Protein AF-A0A952ZV01-F1 (afdb_monomer_lite)

Structure (mmCIF, N/CA/C/O backbone):
data_AF-A0A952ZV01-F1
#
_entry.id   AF-A0A952ZV01-F1
#
loop_
_atom_site.group_PDB
_atom_site.id
_atom_site.type_symbol
_atom_site.label_atom_id
_atom_site.label_alt_id
_atom_site.label_comp_id
_atom_site.label_asym_id
_atom_site.label_entity_id
_atom_site.label_seq_id
_atom_site.pdbx_PDB_ins_code
_atom_site.Cartn_x
_atom_site.Cartn_y
_atom_site.Cartn_z
_atom_site.occupancy
_atom_site.B_iso_or_equiv
_atom_site.auth_seq_id
_atom_site.auth_comp_id
_atom_site.auth_asym_id
_atom_site.auth_atom_id
_atom_site.pdbx_PDB_model_num
ATOM 1 N N . MET A 1 1 ? 19.360 -26.544 -4.570 1.00 51.88 1 MET A N 1
ATOM 2 C CA . MET A 1 1 ? 18.971 -25.444 -5.480 1.00 51.88 1 MET A CA 1
ATOM 3 C C . MET A 1 1 ? 18.364 -26.076 -6.725 1.00 51.88 1 MET A C 1
ATOM 5 O O . MET A 1 1 ? 19.041 -26.922 -7.297 1.00 51.88 1 MET A O 1
ATOM 9 N N . PRO A 1 2 ? 17.114 -25.775 -7.114 1.00 65.88 2 PRO A N 1
ATOM 10 C CA . PRO A 1 2 ? 16.567 -26.300 -8.361 1.00 65.88 2 PRO A CA 1
ATOM 11 C C . PRO A 1 2 ? 17.306 -25.681 -9.555 1.00 65.88 2 PRO A C 1
ATOM 13 O O . PRO A 1 2 ? 17.645 -24.497 -9.529 1.00 65.88 2 PRO A O 1
ATOM 16 N N . HIS A 1 3 ? 17.563 -26.483 -10.588 1.00 71.62 3 HIS A N 1
ATOM 17 C CA . HIS A 1 3 ? 18.124 -26.026 -11.856 1.00 71.62 3 HIS A CA 1
ATOM 18 C C . HIS A 1 3 ? 17.009 -25.339 -12.655 1.00 71.62 3 HIS A C 1
ATOM 20 O O . HIS A 1 3 ? 16.027 -25.970 -13.037 1.00 71.62 3 HIS A O 1
ATOM 26 N N . LEU A 1 4 ? 17.120 -24.027 -12.863 1.00 74.88 4 LEU A N 1
ATOM 27 C CA . LEU A 1 4 ? 16.200 -23.315 -13.750 1.00 74.88 4 LEU A CA 1
ATOM 28 C C . LEU A 1 4 ? 16.534 -23.654 -15.213 1.00 74.88 4 LEU A C 1
ATOM 30 O O . LEU A 1 4 ? 17.712 -23.838 -15.534 1.00 74.88 4 LEU A O 1
ATOM 34 N N . PRO A 1 5 ? 15.528 -23.737 -16.102 1.00 79.06 5 PRO A N 1
ATOM 35 C CA . PRO A 1 5 ? 15.769 -23.966 -17.520 1.00 79.06 5 PRO A CA 1
ATOM 36 C C . PRO A 1 5 ? 16.596 -22.824 -18.120 1.00 79.06 5 PRO A C 1
ATOM 38 O O . PRO A 1 5 ? 16.514 -21.672 -17.682 1.00 79.06 5 PRO A O 1
ATOM 41 N N . ALA A 1 6 ? 17.389 -23.145 -19.144 1.00 81.50 6 ALA A N 1
ATOM 42 C CA . ALA A 1 6 ? 18.132 -22.144 -19.896 1.00 81.50 6 ALA A CA 1
ATOM 43 C C . ALA A 1 6 ? 17.179 -21.094 -20.491 1.00 81.50 6 ALA A C 1
ATOM 45 O O . ALA A 1 6 ? 16.055 -21.403 -20.895 1.00 81.50 6 ALA A O 1
ATOM 46 N N . ARG A 1 7 ? 17.639 -19.840 -20.556 1.00 80.12 7 ARG A N 1
ATOM 47 C CA . ARG A 1 7 ? 16.873 -18.740 -21.152 1.00 80.12 7 ARG A CA 1
ATOM 48 C C . ARG A 1 7 ? 16.540 -19.075 -22.618 1.00 80.12 7 ARG A C 1
ATOM 50 O O . ARG A 1 7 ? 17.470 -19.365 -23.373 1.00 80.12 7 ARG A O 1
ATOM 57 N N . PRO A 1 8 ? 15.267 -18.991 -23.046 1.00 84.50 8 PRO A N 1
ATOM 58 C CA . PRO A 1 8 ? 14.894 -19.178 -24.446 1.00 84.50 8 PRO A CA 1
ATOM 59 C C . PRO A 1 8 ? 15.631 -18.196 -25.367 1.00 84.50 8 PRO A C 1
ATOM 61 O O . PRO A 1 8 ? 15.831 -17.036 -25.007 1.00 84.50 8 PRO A O 1
ATOM 64 N N . ALA A 1 9 ? 16.010 -18.634 -26.571 1.00 83.88 9 ALA A N 1
ATOM 65 C CA . ALA A 1 9 ? 16.800 -17.825 -27.509 1.00 83.88 9 ALA A CA 1
ATOM 66 C C . ALA A 1 9 ? 16.105 -16.519 -27.949 1.00 83.88 9 ALA A C 1
ATOM 68 O O . ALA A 1 9 ? 16.771 -15.548 -28.297 1.00 83.88 9 ALA A O 1
ATOM 69 N N . ASN A 1 10 ? 14.771 -16.479 -27.905 1.00 84.06 10 ASN A N 1
ATOM 70 C CA . ASN A 1 10 ? 13.953 -15.313 -28.246 1.00 84.06 10 ASN A CA 1
ATOM 71 C C . ASN A 1 10 ? 13.764 -14.322 -27.083 1.00 84.06 10 ASN A C 1
ATOM 73 O O . ASN A 1 10 ? 13.154 -13.272 -27.279 1.00 84.06 10 ASN A O 1
ATOM 77 N N . VAL A 1 11 ? 14.272 -14.636 -25.888 1.00 82.75 11 VAL A N 1
ATOM 78 C CA . VAL A 1 11 ? 14.221 -13.756 -24.718 1.00 82.75 11 VAL A CA 1
ATOM 79 C C . VAL A 1 11 ? 15.606 -13.125 -24.531 1.00 82.75 11 VAL A C 1
ATOM 81 O O . VAL A 1 11 ? 16.565 -13.833 -24.201 1.00 82.75 11 VAL A O 1
ATOM 84 N N . PRO A 1 12 ? 15.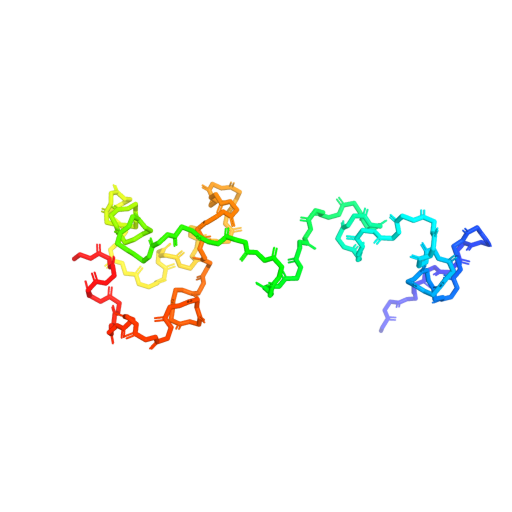759 -11.805 -24.745 1.00 85.50 12 PRO A N 1
ATOM 85 C CA . PRO A 1 12 ? 17.040 -11.135 -24.552 1.00 85.50 12 PRO A CA 1
ATOM 86 C C . PRO A 1 12 ? 17.474 -11.168 -23.081 1.00 85.50 12 PRO A C 1
ATOM 88 O O . PRO A 1 12 ? 16.657 -11.297 -22.173 1.00 85.50 12 PRO A O 1
ATOM 91 N N . ALA A 1 13 ? 18.780 -11.023 -22.838 1.00 85.44 13 ALA A N 1
ATOM 92 C CA . ALA A 1 13 ? 19.334 -10.976 -21.481 1.00 85.44 13 ALA A CA 1
ATOM 93 C C . ALA A 1 13 ? 18.838 -9.775 -20.665 1.00 85.44 13 ALA A C 1
ATOM 95 O O . ALA A 1 13 ? 18.630 -9.906 -19.463 1.00 85.44 13 ALA A O 1
ATOM 96 N N . CYS A 1 14 ? 18.627 -8.645 -21.344 1.00 86.44 14 CYS A N 1
ATOM 97 C CA . CYS A 1 14 ? 18.160 -7.382 -20.777 1.00 86.44 14 CYS A CA 1
ATOM 98 C C . CYS A 1 14 ? 16.968 -6.860 -21.604 1.00 86.44 14 CYS A C 1
ATOM 100 O O . CYS A 1 14 ? 17.143 -5.958 -22.436 1.00 86.44 14 CYS A O 1
ATOM 102 N N . PRO A 1 15 ? 15.764 -7.450 -21.458 1.00 87.38 15 PRO A N 1
ATOM 103 C CA . PRO A 1 15 ? 14.564 -7.031 -22.185 1.00 87.38 15 PRO A CA 1
ATOM 104 C C . PRO A 1 15 ? 14.248 -5.542 -22.030 1.00 87.38 15 PRO A C 1
ATOM 106 O O . PRO A 1 15 ? 13.862 -4.888 -22.998 1.00 87.38 15 PRO A O 1
ATOM 109 N N . GLU A 1 16 ? 14.489 -4.982 -20.847 1.00 86.56 16 GLU A N 1
ATOM 110 C CA . GLU A 1 16 ? 14.277 -3.572 -20.532 1.00 86.56 16 GLU A CA 1
ATOM 111 C C . GLU A 1 16 ? 15.134 -2.632 -21.384 1.00 86.56 16 GLU A C 1
ATOM 113 O O . GLU A 1 16 ? 14.699 -1.531 -21.720 1.00 86.56 1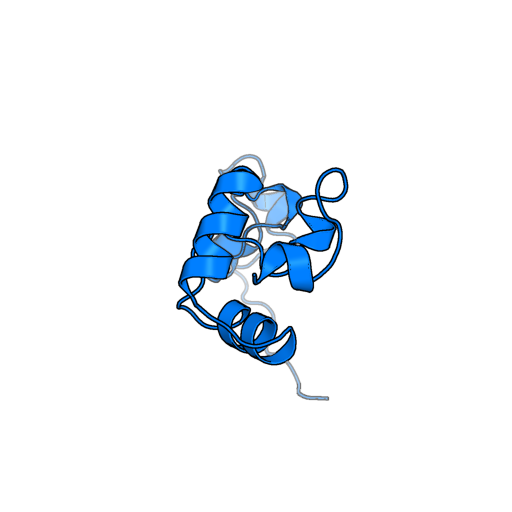6 GLU A O 1
ATOM 118 N N . VAL A 1 17 ? 16.329 -3.074 -21.783 1.00 89.62 17 VAL A N 1
ATOM 119 C CA . VAL A 1 17 ? 17.211 -2.328 -22.686 1.00 89.62 17 VAL A CA 1
ATOM 120 C C . VAL A 1 17 ? 16.787 -2.548 -24.136 1.00 89.62 17 VAL A C 1
ATOM 122 O O . VAL A 1 17 ? 16.601 -1.580 -24.877 1.00 89.62 17 VAL A O 1
ATOM 125 N N . CYS A 1 18 ? 16.586 -3.805 -24.539 1.00 89.94 18 CYS A N 1
ATOM 126 C CA . CYS A 1 18 ? 16.250 -4.173 -25.917 1.00 89.94 18 CYS A CA 1
ATOM 127 C C . CYS A 1 18 ? 14.919 -3.570 -26.390 1.00 89.94 18 CYS A C 1
ATOM 129 O O . CYS A 1 18 ? 14.809 -3.118 -27.533 1.00 89.94 18 CYS A O 1
ATOM 131 N N . TYR A 1 19 ? 13.915 -3.529 -25.515 1.00 89.62 19 TYR A N 1
ATOM 132 C CA . TYR A 1 19 ? 12.574 -3.051 -25.845 1.00 89.62 19 TYR A CA 1
ATOM 133 C C . TYR A 1 19 ? 12.316 -1.608 -25.405 1.00 89.62 19 TYR A C 1
ATOM 135 O O . TYR A 1 19 ? 11.227 -1.089 -25.649 1.00 89.62 19 TYR A O 1
ATOM 143 N N . ARG A 1 20 ? 13.311 -0.909 -24.836 1.00 87.50 20 ARG A N 1
ATOM 144 C CA . ARG A 1 20 ? 13.149 0.451 -24.285 1.00 87.50 20 ARG A CA 1
ATOM 145 C C . ARG A 1 20 ? 12.472 1.432 -25.245 1.00 87.50 20 ARG A C 1
ATOM 147 O O . ARG A 1 20 ? 11.622 2.209 -24.837 1.00 87.50 20 ARG A O 1
ATOM 154 N N . LYS A 1 21 ? 12.853 1.401 -26.529 1.00 90.25 21 LYS A N 1
ATOM 155 C CA . LYS A 1 21 ? 12.292 2.260 -27.595 1.00 90.25 21 LYS A CA 1
ATOM 156 C C . LYS A 1 21 ? 11.166 1.592 -28.397 1.00 90.25 21 LYS A C 1
ATOM 158 O O . LYS A 1 21 ? 10.675 2.172 -29.356 1.00 90.25 21 LYS A O 1
ATOM 163 N N . ARG A 1 22 ? 10.788 0.366 -28.035 1.00 89.25 22 ARG A N 1
ATOM 164 C CA . ARG A 1 22 ? 9.780 -0.468 -28.709 1.00 89.25 22 ARG A CA 1
ATOM 165 C C . ARG A 1 22 ? 8.561 -0.717 -27.811 1.00 89.25 22 ARG A C 1
ATOM 167 O O . ARG A 1 22 ? 7.924 -1.754 -27.929 1.00 89.25 22 ARG A O 1
ATOM 174 N N . GLY A 1 23 ? 8.266 0.214 -26.902 1.00 84.50 23 GLY A N 1
ATOM 175 C CA . GLY A 1 23 ? 7.090 0.138 -26.032 1.00 84.50 23 GLY A CA 1
ATOM 176 C C . GLY A 1 23 ? 7.276 -0.684 -24.755 1.00 84.50 23 GLY A C 1
ATOM 177 O O . GLY A 1 23 ? 6.312 -1.272 -24.283 1.00 84.50 23 GLY A O 1
ATOM 178 N N . TRP A 1 24 ? 8.484 -0.738 -24.180 1.00 87.69 24 TRP A N 1
ATOM 179 C CA . TRP A 1 24 ? 8.701 -1.382 -22.878 1.00 87.69 24 TRP A CA 1
ATOM 180 C C . TRP A 1 24 ? 7.786 -0.794 -21.792 1.00 87.69 24 TRP A C 1
ATOM 182 O O . TRP A 1 24 ? 8.000 0.325 -21.329 1.00 87.69 24 TRP A O 1
ATOM 192 N N . ALA A 1 25 ? 6.801 -1.579 -21.354 1.00 81.50 25 ALA A N 1
ATOM 193 C CA . ALA A 1 25 ? 5.837 -1.205 -20.319 1.00 81.50 25 ALA A CA 1
ATOM 194 C C . ALA A 1 25 ? 6.240 -1.682 -18.906 1.00 81.50 25 ALA A C 1
ATOM 196 O O . ALA A 1 25 ? 5.459 -1.591 -17.956 1.00 81.50 25 ALA A O 1
ATOM 197 N N . GLY A 1 26 ? 7.475 -2.172 -18.749 1.00 84.00 26 GLY A N 1
ATOM 198 C CA . GLY A 1 26 ? 8.012 -2.666 -17.484 1.00 84.00 26 GLY A CA 1
ATOM 199 C C . GLY A 1 26 ? 7.922 -4.183 -17.321 1.00 84.00 26 GLY A C 1
ATOM 200 O O . GLY A 1 26 ? 7.256 -4.894 -18.070 1.00 84.00 26 GLY A O 1
ATOM 201 N N . TRP A 1 27 ? 8.581 -4.685 -16.277 1.00 85.31 27 TRP A N 1
ATOM 202 C CA . TRP A 1 27 ? 8.640 -6.119 -15.975 1.00 85.31 27 TRP A CA 1
ATOM 203 C C . TRP A 1 27 ? 7.269 -6.750 -15.705 1.00 85.31 27 TRP A C 1
ATOM 205 O O . TRP A 1 27 ? 7.078 -7.934 -15.964 1.00 85.31 27 TRP A O 1
ATOM 215 N N . GLY A 1 28 ? 6.307 -5.977 -15.197 1.00 82.69 28 GLY A N 1
ATOM 216 C CA . GLY A 1 28 ? 4.955 -6.466 -14.937 1.00 82.69 28 GLY A CA 1
ATOM 217 C C . GLY A 1 28 ? 4.211 -6.887 -16.200 1.00 82.69 28 GLY A C 1
ATOM 218 O O . GLY A 1 28 ? 3.565 -7.933 -16.199 1.00 82.69 28 GLY A O 1
ATOM 219 N N . ASP A 1 29 ? 4.325 -6.076 -17.251 1.00 84.75 29 ASP A N 1
ATOM 220 C CA . ASP A 1 29 ? 3.758 -6.338 -18.573 1.00 84.75 29 ASP A CA 1
ATOM 221 C C . ASP A 1 29 ? 4.515 -7.476 -19.270 1.00 84.75 29 ASP A C 1
ATOM 223 O O . ASP A 1 29 ? 3.918 -8.478 -19.652 1.00 84.75 29 ASP A O 1
ATOM 227 N N . PHE A 1 30 ? 5.849 -7.399 -19.281 1.00 86.44 30 PHE A N 1
ATOM 228 C CA . PHE A 1 30 ? 6.709 -8.401 -19.914 1.00 86.44 30 PHE A CA 1
ATOM 229 C C . PHE A 1 30 ? 6.556 -9.816 -19.331 1.00 86.44 30 PHE A C 1
ATOM 231 O O . PHE A 1 30 ? 6.553 -10.797 -20.068 1.00 86.44 30 PHE A O 1
ATOM 238 N N . LEU A 1 31 ? 6.417 -9.939 -18.007 1.00 85.88 31 LEU A N 1
ATOM 239 C CA . LEU A 1 31 ? 6.216 -11.228 -17.335 1.00 85.88 31 LEU A CA 1
ATOM 240 C C . LEU A 1 31 ? 4.737 -11.648 -17.277 1.00 85.88 31 LEU A C 1
ATOM 242 O O . LEU A 1 31 ? 4.424 -12.659 -16.653 1.00 85.88 31 LEU A O 1
ATOM 246 N N . GLY A 1 32 ? 3.815 -10.855 -17.838 1.00 80.81 32 GLY A N 1
ATOM 247 C CA . GLY A 1 32 ? 2.374 -11.123 -17.785 1.00 80.81 32 GLY A CA 1
ATOM 248 C C . GLY A 1 32 ? 1.775 -11.079 -16.373 1.00 80.81 32 GLY A C 1
ATOM 249 O O . GLY A 1 32 ? 0.674 -11.569 -16.144 1.00 80.81 32 GLY A O 1
ATOM 250 N N . THR A 1 33 ? 2.484 -10.499 -15.400 1.00 77.94 33 THR A N 1
ATOM 251 C CA . THR A 1 33 ? 2.027 -10.437 -13.999 1.00 77.94 33 THR A CA 1
ATOM 252 C C . THR A 1 33 ? 1.109 -9.245 -13.733 1.00 77.94 33 THR A C 1
ATOM 254 O O . THR A 1 33 ? 0.433 -9.199 -12.707 1.00 77.94 33 THR A O 1
ATOM 257 N N . GLY A 1 34 ? 1.122 -8.233 -14.610 1.00 70.38 34 GLY A N 1
ATOM 258 C CA . GLY A 1 34 ? 0.396 -6.975 -14.417 1.00 70.38 34 GLY A CA 1
ATOM 259 C C . GLY A 1 34 ? 0.882 -6.151 -13.215 1.00 70.38 34 GLY A C 1
ATOM 260 O O . GLY A 1 34 ? 0.238 -5.168 -12.837 1.00 70.38 34 GLY A O 1
ATOM 261 N N . ASN A 1 35 ? 2.004 -6.535 -12.594 1.00 70.81 35 ASN A N 1
ATOM 262 C CA . ASN A 1 35 ? 2.570 -5.842 -11.444 1.00 70.81 35 ASN A CA 1
ATOM 263 C C . ASN A 1 35 ? 3.247 -4.539 -11.876 1.00 70.81 35 ASN A C 1
ATOM 265 O O . ASN A 1 35 ? 4.372 -4.543 -12.368 1.00 70.81 35 ASN A O 1
ATOM 269 N N . LYS A 1 36 ? 2.593 -3.405 -11.621 1.00 68.94 36 LYS A N 1
ATOM 270 C CA . LYS A 1 36 ? 3.254 -2.096 -11.694 1.00 68.94 36 LYS A CA 1
ATOM 271 C C . LYS A 1 36 ? 4.158 -1.880 -10.486 1.00 68.94 36 LYS A C 1
ATOM 273 O O . LYS A 1 36 ? 3.795 -2.281 -9.366 1.00 68.94 36 LYS A O 1
ATOM 278 N N . ALA A 1 37 ? 5.298 -1.228 -10.710 1.00 67.94 37 ALA A N 1
ATOM 279 C CA . ALA A 1 37 ? 6.166 -0.780 -9.633 1.00 67.94 37 ALA A CA 1
ATOM 280 C C . ALA A 1 37 ? 5.384 0.136 -8.684 1.00 67.94 37 ALA A C 1
ATOM 282 O O . ALA A 1 37 ? 4.426 0.789 -9.087 1.00 67.94 37 ALA A O 1
ATOM 283 N N . VAL A 1 38 ? 5.741 0.147 -7.399 1.00 66.38 38 VAL A N 1
ATOM 284 C CA . VAL A 1 38 ? 4.955 0.863 -6.377 1.00 66.38 38 VAL A CA 1
ATOM 285 C C . VAL A 1 38 ? 4.878 2.367 -6.665 1.00 66.38 38 VAL A C 1
ATOM 287 O O . VAL A 1 38 ? 3.843 2.962 -6.396 1.00 66.38 38 VAL A O 1
ATOM 290 N N . PHE A 1 39 ? 5.931 2.949 -7.243 1.00 65.56 39 PHE A N 1
ATOM 291 C CA . PHE A 1 39 ? 5.992 4.366 -7.613 1.00 65.56 39 PHE A CA 1
ATOM 292 C C . PHE A 1 39 ? 5.142 4.725 -8.844 1.00 65.56 39 PHE A C 1
ATOM 294 O O . PHE A 1 39 ? 4.742 5.874 -8.970 1.00 65.56 39 PHE A O 1
ATOM 301 N N . ASP A 1 40 ? 4.804 3.753 -9.697 1.00 66.94 40 ASP A N 1
ATOM 302 C CA . ASP A 1 40 ? 3.939 3.952 -10.874 1.00 66.94 40 ASP A CA 1
ATOM 303 C C . ASP A 1 40 ? 2.446 3.733 -10.559 1.00 66.94 40 ASP A C 1
ATOM 305 O O . ASP A 1 40 ? 1.608 3.659 -11.463 1.00 66.94 40 ASP A O 1
ATOM 309 N N . ARG A 1 41 ? 2.090 3.518 -9.284 1.00 77.06 41 ARG A N 1
ATOM 310 C CA . ARG A 1 41 ? 0.702 3.278 -8.870 1.00 77.06 41 ARG A CA 1
ATOM 311 C C . ARG A 1 41 ? 0.040 4.585 -8.467 1.00 77.06 41 ARG A C 1
ATOM 313 O O . ARG A 1 41 ? 0.438 5.212 -7.491 1.00 77.06 41 ARG A O 1
ATOM 320 N N . GLU A 1 42 ? -1.039 4.919 -9.159 1.00 86.88 42 GLU A N 1
ATOM 321 C CA . GLU A 1 42 ? -1.966 5.963 -8.735 1.00 86.88 42 GLU A CA 1
ATOM 322 C C . GLU A 1 42 ? -2.924 5.388 -7.684 1.00 86.88 42 GLU A C 1
ATOM 324 O O . GLU A 1 42 ? -3.731 4.495 -7.964 1.00 86.88 42 GLU A O 1
ATOM 329 N N . PHE A 1 43 ? -2.790 5.859 -6.444 1.00 92.44 43 PHE A N 1
ATOM 330 C CA . PHE A 1 43 ? -3.688 5.504 -5.349 1.00 92.44 43 PHE A CA 1
ATOM 331 C C . PHE A 1 43 ? -4.797 6.542 -5.194 1.00 92.44 43 PHE A C 1
ATOM 333 O O . PHE A 1 43 ? -4.603 7.717 -5.504 1.00 92.44 43 PHE A O 1
ATOM 340 N N . LEU A 1 44 ? -5.941 6.115 -4.653 1.00 95.19 44 LEU A N 1
ATOM 341 C CA . LEU A 1 44 ? -6.997 7.047 -4.257 1.00 95.19 44 LEU A CA 1
ATOM 342 C C . LEU A 1 44 ? -6.471 8.086 -3.251 1.00 95.19 44 LEU A C 1
ATOM 344 O O . LEU A 1 44 ? -5.553 7.776 -2.479 1.00 95.19 44 LEU A O 1
ATOM 348 N N . PRO A 1 45 ? -7.081 9.282 -3.181 1.00 96.56 45 PRO A N 1
ATOM 349 C CA . PRO A 1 45 ? -6.837 10.219 -2.093 1.00 96.56 45 PRO A CA 1
ATOM 350 C C . PRO A 1 45 ? -7.022 9.540 -0.732 1.00 96.56 45 PRO A C 1
ATOM 352 O O . PRO A 1 45 ? -7.919 8.715 -0.553 1.00 96.56 45 PRO A O 1
ATOM 355 N N . PHE A 1 46 ? -6.198 9.907 0.255 1.00 96.62 46 PHE A N 1
ATOM 356 C CA . PHE A 1 46 ? -6.212 9.276 1.583 1.00 96.62 46 PHE A CA 1
ATOM 357 C C . PHE A 1 46 ? -7.616 9.190 2.197 1.00 96.62 46 PHE A C 1
ATOM 359 O O . PHE A 1 46 ? -7.970 8.165 2.772 1.00 96.62 46 PHE A O 1
ATOM 366 N N . ALA A 1 47 ? -8.422 10.249 2.068 1.00 97.12 47 ALA A N 1
ATOM 367 C CA . ALA A 1 47 ? -9.767 10.299 2.633 1.00 97.12 47 ALA A CA 1
ATOM 368 C C . ALA A 1 47 ? -10.691 9.222 2.038 1.00 97.12 47 ALA A C 1
ATOM 370 O O . ALA A 1 47 ? -11.341 8.499 2.792 1.00 97.12 47 ALA A O 1
ATOM 371 N N . GLU A 1 48 ? -10.693 9.077 0.713 1.00 97.88 48 GLU A N 1
ATOM 372 C CA . GLU A 1 48 ? -11.490 8.078 -0.007 1.00 97.88 48 GLU A CA 1
ATOM 373 C C . GLU A 1 48 ? -10.979 6.661 0.268 1.00 97.88 48 GLU A C 1
ATOM 375 O O . GLU A 1 48 ? -11.754 5.763 0.595 1.00 97.88 48 GLU A O 1
ATOM 380 N N . ALA A 1 49 ? -9.658 6.467 0.228 1.00 97.44 49 ALA A N 1
ATOM 381 C CA . ALA A 1 49 ? -9.042 5.178 0.521 1.00 97.44 49 ALA A CA 1
ATOM 382 C C . ALA A 1 49 ? -9.324 4.721 1.965 1.00 97.44 49 ALA A C 1
ATOM 384 O O . ALA A 1 49 ? -9.574 3.539 2.209 1.00 97.44 49 ALA A O 1
ATOM 385 N N . ARG A 1 50 ? -9.343 5.657 2.921 1.00 97.75 50 ARG A N 1
ATOM 386 C CA . ARG A 1 50 ? -9.694 5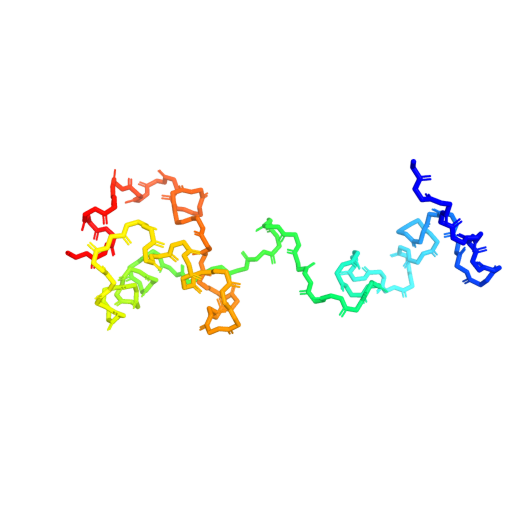.397 4.323 1.00 97.75 50 ARG A CA 1
ATOM 387 C C . ARG A 1 50 ? -11.179 5.082 4.491 1.00 97.75 50 ARG A C 1
ATOM 389 O O . ARG A 1 50 ? -11.524 4.174 5.241 1.00 97.75 50 ARG A O 1
ATOM 396 N N . GLN A 1 51 ? -12.066 5.803 3.805 1.00 98.06 51 GLN A N 1
ATOM 397 C CA . GLN A 1 51 ? -13.501 5.490 3.802 1.00 98.06 51 GLN A CA 1
ATOM 398 C C . GLN A 1 51 ? -13.753 4.082 3.258 1.00 98.06 51 GLN A C 1
ATOM 400 O O . GLN A 1 51 ? -14.476 3.307 3.883 1.00 98.06 51 GLN A O 1
ATOM 405 N N . PHE A 1 52 ? -13.085 3.723 2.159 1.00 97.62 52 PHE A N 1
ATOM 406 C CA . PHE A 1 52 ? -13.114 2.370 1.615 1.00 97.62 52 PHE A CA 1
ATOM 407 C C . PHE A 1 52 ? -12.620 1.344 2.643 1.00 97.62 52 PHE A C 1
ATOM 409 O O . PHE A 1 52 ? -13.290 0.344 2.888 1.00 97.62 52 PHE A O 1
ATOM 416 N N . ALA A 1 53 ? -11.485 1.608 3.298 1.00 97.50 53 ALA A N 1
ATOM 417 C CA . ALA A 1 53 ? -10.929 0.710 4.305 1.00 97.50 53 ALA A CA 1
ATOM 418 C C . ALA A 1 53 ? -11.892 0.446 5.473 1.00 97.50 53 ALA A C 1
ATOM 420 O O . ALA A 1 53 ? -12.072 -0.705 5.872 1.00 97.50 53 ALA A O 1
ATOM 421 N N . ARG A 1 54 ? -12.555 1.494 5.972 1.00 98.00 54 ARG A N 1
ATOM 422 C CA . ARG A 1 54 ? -13.564 1.409 7.039 1.00 98.00 54 ARG A CA 1
ATOM 423 C C . ARG A 1 54 ? -14.820 0.658 6.600 1.00 98.00 54 ARG A C 1
ATOM 425 O O . ARG A 1 54 ? -15.392 -0.095 7.386 1.00 98.00 54 ARG A O 1
ATOM 432 N N . ALA A 1 55 ? -15.236 0.813 5.342 1.00 97.62 55 ALA A N 1
ATOM 433 C CA . ALA A 1 55 ? -16.399 0.115 4.796 1.00 97.62 55 ALA A CA 1
ATOM 434 C C . ALA A 1 55 ? -16.225 -1.416 4.789 1.00 97.62 55 ALA A C 1
ATOM 436 O O . ALA A 1 55 ? -17.211 -2.138 4.919 1.00 97.62 55 ALA A O 1
ATOM 437 N N . LEU A 1 56 ? -14.983 -1.912 4.714 1.00 96.56 56 LEU A N 1
ATOM 438 C CA . LEU A 1 56 ? -14.678 -3.345 4.809 1.00 96.56 56 LEU A CA 1
ATOM 439 C C . LEU A 1 56 ? -14.872 -3.924 6.220 1.00 96.56 56 LEU A C 1
ATOM 441 O O . LEU A 1 56 ? -14.916 -5.144 6.361 1.00 96.56 56 LEU A O 1
ATOM 445 N N . ARG A 1 57 ? -14.951 -3.075 7.258 1.00 97.06 57 ARG A N 1
ATOM 446 C CA . ARG A 1 57 ? -15.118 -3.469 8.672 1.00 97.06 57 ARG A CA 1
ATOM 447 C C . ARG A 1 57 ? -14.112 -4.531 9.137 1.00 97.06 57 ARG A C 1
ATOM 449 O O . ARG A 1 57 ? -14.449 -5.446 9.887 1.00 97.06 57 ARG A O 1
ATOM 456 N N . LEU A 1 58 ? -12.865 -4.422 8.679 1.00 97.19 58 LEU A N 1
ATOM 457 C CA . LEU A 1 58 ? -11.806 -5.349 9.071 1.00 97.19 58 LEU A CA 1
ATOM 458 C C . LEU A 1 58 ? -11.338 -5.028 10.498 1.00 97.19 58 LEU A C 1
ATOM 460 O O . LEU A 1 58 ? -10.979 -3.885 10.772 1.00 97.19 58 LEU A O 1
ATOM 464 N N . PRO A 1 59 ? -11.280 -6.019 11.404 1.00 94.94 59 PRO A N 1
ATOM 465 C CA . PRO A 1 59 ? -11.118 -5.760 12.834 1.00 94.94 59 PRO A CA 1
ATOM 466 C C . PRO A 1 59 ? -9.706 -5.316 13.232 1.00 94.94 59 PRO A C 1
ATOM 468 O O . PRO A 1 59 ? -9.510 -4.799 14.328 1.00 94.94 59 PRO A O 1
ATOM 471 N N . ASN A 1 60 ? -8.692 -5.590 12.403 1.00 95.50 60 ASN A N 1
ATOM 472 C CA . ASN A 1 60 ? -7.297 -5.326 12.742 1.00 95.50 60 ASN A CA 1
ATOM 473 C C . ASN A 1 60 ? -6.353 -5.379 11.526 1.00 95.50 60 ASN A C 1
ATOM 475 O O . ASN A 1 60 ? -6.723 -5.732 10.404 1.00 95.50 60 ASN A O 1
ATOM 479 N N . LEU A 1 61 ? -5.081 -5.073 11.796 1.00 94.69 61 LEU A N 1
ATOM 480 C CA . LEU A 1 61 ? -3.970 -5.126 10.847 1.00 94.69 61 LEU A CA 1
ATOM 481 C C . LEU A 1 61 ? -3.804 -6.490 10.161 1.00 94.69 61 LEU A C 1
ATOM 483 O O . LEU A 1 61 ? -3.471 -6.542 8.976 1.00 94.69 61 LEU A O 1
ATOM 487 N N . LEU A 1 62 ? -3.993 -7.597 10.883 1.00 95.88 62 LEU A N 1
ATOM 488 C CA . LEU A 1 62 ? -3.826 -8.931 10.301 1.00 95.88 62 LEU A CA 1
ATOM 489 C C . LEU A 1 62 ? -4.903 -9.189 9.246 1.00 95.88 62 LEU A C 1
ATOM 491 O O . LEU A 1 62 ? -4.573 -9.604 8.134 1.00 95.88 62 LEU A O 1
ATOM 495 N N . ALA A 1 63 ? -6.153 -8.839 9.551 1.00 97.19 63 ALA A N 1
ATOM 496 C CA . ALA A 1 63 ? -7.261 -8.914 8.608 1.00 97.19 63 ALA A CA 1
ATOM 497 C C . ALA A 1 63 ? -7.027 -8.011 7.385 1.00 97.19 63 ALA A C 1
ATOM 499 O O . ALA A 1 63 ? -7.184 -8.465 6.252 1.00 97.19 63 ALA A O 1
ATOM 500 N N . TRP A 1 64 ? -6.547 -6.776 7.590 1.00 97.69 64 TRP A N 1
ATOM 501 C CA . TRP A 1 64 ? -6.158 -5.890 6.486 1.00 97.69 64 TRP A CA 1
ATOM 502 C C . TRP A 1 64 ? -5.074 -6.505 5.599 1.00 97.69 64 TRP A C 1
ATOM 504 O O . TRP A 1 64 ? -5.206 -6.508 4.380 1.00 97.69 64 TRP A O 1
ATOM 514 N N . ARG A 1 65 ? -3.999 -7.050 6.181 1.00 95.50 65 ARG A N 1
ATOM 515 C CA . ARG A 1 65 ? -2.890 -7.652 5.419 1.00 95.50 65 ARG A CA 1
ATOM 516 C C . ARG A 1 65 ? -3.321 -8.891 4.644 1.00 95.50 65 ARG A C 1
ATOM 518 O O . ARG A 1 65 ? -2.853 -9.072 3.521 1.00 95.50 65 ARG A O 1
ATOM 525 N N . ALA A 1 66 ? -4.177 -9.724 5.230 1.00 96.31 66 ALA A N 1
ATOM 526 C CA . ALA A 1 66 ? -4.730 -10.895 4.561 1.00 96.31 66 ALA A CA 1
ATOM 527 C C . ALA A 1 66 ? -5.601 -10.473 3.369 1.00 96.31 66 ALA A C 1
ATOM 529 O O . ALA A 1 66 ? -5.346 -10.891 2.240 1.00 96.31 66 ALA A O 1
ATOM 530 N N . TRP A 1 67 ? -6.546 -9.554 3.593 1.00 96.75 67 TRP A N 1
ATOM 531 C CA . TRP A 1 67 ? -7.389 -8.999 2.535 1.00 96.75 67 TRP A CA 1
ATOM 532 C C . TRP A 1 67 ? -6.561 -8.314 1.437 1.00 96.75 67 TRP A C 1
ATOM 534 O O . TRP A 1 67 ? -6.755 -8.582 0.253 1.00 96.75 67 TRP A O 1
ATOM 544 N N . ALA A 1 68 ? -5.570 -7.502 1.806 1.00 94.75 68 ALA A N 1
ATOM 545 C CA . ALA A 1 68 ? -4.752 -6.748 0.862 1.00 94.75 68 ALA A CA 1
ATOM 546 C C . ALA A 1 68 ? -3.860 -7.629 -0.032 1.00 94.75 68 ALA A C 1
ATOM 548 O O . ALA A 1 68 ? -3.358 -7.158 -1.057 1.00 94.75 68 AL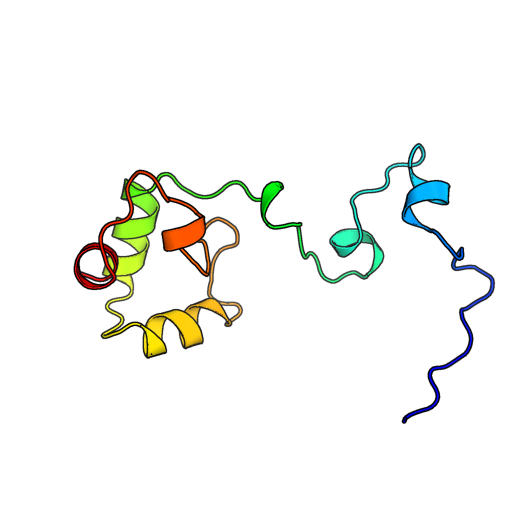A A O 1
ATOM 549 N N . ARG A 1 69 ? -3.632 -8.891 0.342 1.00 91.12 69 ARG A N 1
ATOM 550 C CA . ARG A 1 69 ? -2.942 -9.882 -0.497 1.00 91.12 69 ARG A CA 1
ATOM 551 C C . ARG A 1 69 ? -3.876 -10.617 -1.457 1.00 91.12 69 ARG A C 1
ATOM 553 O O . ARG A 1 69 ? -3.386 -11.240 -2.391 1.00 91.12 69 ARG A O 1
ATOM 560 N N . SER A 1 70 ? -5.184 -10.553 -1.231 1.00 91.19 70 SER A N 1
ATOM 561 C CA . SER A 1 70 ? -6.175 -11.203 -2.082 1.00 91.19 70 SER A CA 1
ATOM 562 C C . SER A 1 70 ? -6.405 -10.436 -3.388 1.00 91.19 70 SER A C 1
ATOM 564 O O . SER A 1 70 ? -6.109 -9.243 -3.497 1.00 91.19 70 SER A O 1
ATOM 566 N N . ALA A 1 71 ? -7.010 -11.115 -4.364 1.00 89.12 71 ALA A N 1
ATOM 567 C CA . ALA A 1 71 ? -7.471 -10.499 -5.607 1.00 89.12 71 ALA A CA 1
ATOM 568 C C . ALA A 1 71 ? -8.614 -9.484 -5.395 1.00 89.12 71 ALA A C 1
ATOM 570 O O . ALA A 1 71 ? -8.904 -8.703 -6.295 1.00 89.12 71 ALA A O 1
ATOM 571 N N . ALA A 1 72 ? -9.235 -9.460 -4.208 1.00 91.50 72 ALA A N 1
ATOM 572 C CA . ALA A 1 72 ? -10.307 -8.525 -3.885 1.00 91.50 72 ALA A CA 1
ATOM 573 C C . ALA A 1 72 ? -9.809 -7.091 -3.642 1.00 91.50 72 ALA A C 1
ATOM 575 O O . ALA A 1 72 ? -10.629 -6.178 -3.585 1.00 91.50 72 ALA A O 1
ATOM 576 N N . ARG A 1 73 ? -8.493 -6.863 -3.486 1.00 93.94 73 ARG A N 1
ATOM 577 C CA . ARG A 1 73 ? -7.945 -5.510 -3.320 1.00 93.94 73 ARG A CA 1
ATOM 578 C C . ARG A 1 73 ? -7.892 -4.780 -4.670 1.00 93.94 73 ARG A C 1
ATOM 580 O O . ARG A 1 73 ? -7.104 -5.177 -5.533 1.00 93.94 73 ARG A O 1
ATOM 587 N N . PRO A 1 74 ? -8.613 -3.655 -4.832 1.00 92.06 74 PRO A N 1
ATOM 588 C CA . PRO A 1 74 ? -8.495 -2.823 -6.023 1.00 92.06 74 PRO A CA 1
ATOM 589 C C . PRO A 1 74 ? -7.072 -2.275 -6.199 1.00 92.06 74 PRO A C 1
ATOM 591 O O . PRO A 1 74 ? -6.366 -1.995 -5.226 1.00 92.06 74 PRO A O 1
ATOM 594 N N . ARG A 1 75 ? -6.637 -2.082 -7.450 1.00 88.75 75 ARG A N 1
ATOM 595 C CA . ARG A 1 75 ? -5.266 -1.629 -7.763 1.00 88.75 75 ARG A CA 1
ATOM 596 C C . ARG A 1 75 ? -4.932 -0.246 -7.185 1.00 88.75 75 ARG A C 1
ATOM 598 O O . ARG A 1 75 ? -3.777 -0.016 -6.832 1.00 88.75 75 ARG A O 1
ATOM 605 N N . ASN A 1 76 ? -5.935 0.620 -7.056 1.00 92.19 76 ASN A N 1
ATOM 606 C CA . ASN A 1 76 ? -5.850 1.975 -6.503 1.00 92.19 76 ASN A CA 1
ATOM 607 C C . ASN A 1 76 ? -5.963 2.032 -4.965 1.00 92.19 76 ASN A C 1
ATOM 609 O O . ASN A 1 76 ? -5.874 3.119 -4.395 1.00 92.19 76 ASN A O 1
ATOM 613 N N . ILE A 1 77 ? -6.111 0.891 -4.279 1.00 94.88 77 ILE A N 1
ATOM 614 C CA . ILE A 1 77 ? -6.026 0.808 -2.816 1.00 94.88 77 ILE A CA 1
ATOM 615 C C . ILE A 1 77 ? -4.651 0.256 -2.426 1.00 94.88 77 ILE A C 1
ATOM 617 O O . ILE A 1 77 ? -4.293 -0.858 -2.834 1.00 94.88 77 ILE A O 1
ATOM 621 N N . PRO A 1 78 ? -3.852 0.981 -1.627 1.00 93.81 78 PRO A N 1
ATOM 622 C CA . PRO A 1 78 ? -2.530 0.512 -1.245 1.00 93.81 78 PRO A CA 1
ATOM 623 C C . PRO A 1 78 ? -2.616 -0.663 -0.269 1.00 93.81 78 PRO A C 1
ATOM 625 O O . PRO A 1 78 ? -3.429 -0.684 0.651 1.00 93.81 78 PRO A O 1
ATOM 628 N N . SER A 1 79 ? -1.718 -1.637 -0.420 1.00 94.00 79 SER A N 1
ATOM 629 C CA . SER A 1 79 ? -1.549 -2.699 0.581 1.00 94.00 79 SER A CA 1
ATOM 630 C C . SER A 1 79 ? -0.872 -2.191 1.858 1.00 94.00 79 SER A C 1
ATOM 632 O O . SER A 1 79 ? -1.104 -2.734 2.938 1.00 94.00 79 SER A O 1
ATOM 634 N N . ASN A 1 80 ? -0.050 -1.144 1.735 1.00 93.75 80 ASN A N 1
ATOM 635 C CA . ASN A 1 80 ? 0.618 -0.464 2.837 1.00 93.75 80 ASN A CA 1
ATOM 636 C C . ASN A 1 80 ? 0.260 1.040 2.822 1.00 93.75 80 ASN A C 1
ATOM 638 O O . ASN A 1 80 ? 0.955 1.818 2.164 1.00 93.75 80 ASN A O 1
ATOM 642 N N . PRO A 1 81 ? -0.828 1.444 3.504 1.00 95.12 81 PRO A N 1
ATOM 643 C CA . PRO A 1 81 ? -1.273 2.838 3.546 1.00 95.12 81 PRO A CA 1
ATOM 644 C C . PRO A 1 81 ? -0.289 3.778 4.257 1.00 95.12 81 PRO A C 1
ATOM 646 O O . PRO A 1 81 ? -0.192 4.935 3.871 1.00 95.12 81 PRO A O 1
ATOM 649 N N . GLU A 1 82 ? 0.498 3.293 5.221 1.00 95.00 82 GLU A N 1
ATOM 650 C CA . GLU A 1 82 ? 1.546 4.082 5.888 1.00 95.00 82 GLU A CA 1
ATOM 651 C C . GLU A 1 82 ? 2.595 4.586 4.889 1.00 95.00 82 GLU A C 1
ATOM 653 O O . GLU A 1 82 ? 2.944 5.764 4.881 1.00 95.00 82 GLU A O 1
ATOM 658 N N . LYS A 1 83 ? 3.046 3.707 3.985 1.00 92.31 83 LYS A N 1
ATOM 659 C CA . LYS A 1 83 ? 3.992 4.081 2.923 1.00 92.31 83 LYS A CA 1
ATOM 660 C C . LYS A 1 83 ? 3.350 4.900 1.809 1.00 92.31 83 LYS A C 1
ATOM 662 O O . LYS A 1 83 ? 4.031 5.714 1.197 1.00 92.31 83 LYS A O 1
ATOM 667 N N . ALA A 1 84 ? 2.075 4.654 1.516 1.00 93.38 84 ALA A N 1
ATOM 668 C CA . ALA A 1 84 ? 1.360 5.370 0.465 1.00 93.38 84 ALA A CA 1
ATOM 669 C C . ALA A 1 84 ? 0.996 6.805 0.878 1.00 93.38 84 ALA A C 1
ATOM 671 O O . ALA A 1 84 ? 0.994 7.699 0.038 1.00 93.38 84 ALA A O 1
ATOM 672 N N . TYR A 1 85 ? 0.725 7.035 2.166 1.00 94.50 85 TYR A N 1
ATOM 673 C CA . TYR A 1 85 ? 0.225 8.310 2.681 1.00 94.50 85 TYR A CA 1
ATOM 674 C C . TYR A 1 85 ? 1.043 8.833 3.872 1.00 94.50 85 TYR A C 1
ATOM 676 O O . TYR A 1 85 ? 0.466 9.150 4.913 1.00 94.50 85 TYR A O 1
ATOM 684 N N . PRO A 1 86 ? 2.373 8.993 3.755 1.00 95.31 86 PRO A N 1
ATOM 685 C CA . PRO A 1 86 ? 3.240 9.291 4.900 1.00 95.31 86 PRO A CA 1
ATOM 686 C C . PRO A 1 86 ? 2.888 10.601 5.623 1.00 95.31 86 PRO A C 1
ATOM 688 O O . PRO A 1 86 ? 3.120 10.724 6.818 1.00 95.31 86 PRO A O 1
ATOM 691 N N . LYS A 1 87 ? 2.301 11.580 4.918 1.00 96.50 87 LYS A N 1
ATOM 692 C CA . LYS A 1 87 ? 1.908 12.883 5.488 1.00 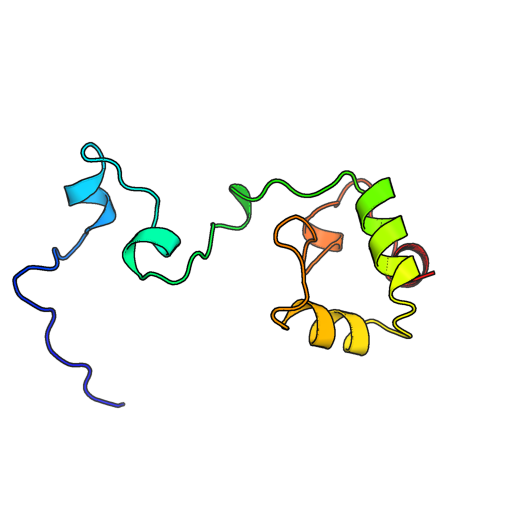96.50 87 LYS A CA 1
ATOM 693 C C . LYS A 1 87 ? 0.568 12.860 6.233 1.00 96.50 87 LYS A C 1
ATOM 695 O O . LYS A 1 87 ? 0.313 13.739 7.047 1.00 96.50 87 LYS A O 1
ATOM 700 N N . GLN A 1 88 ? -0.313 11.917 5.901 1.00 97.25 88 GLN A N 1
ATOM 701 C CA . GLN A 1 88 ? -1.699 11.869 6.396 1.00 97.25 88 GLN A CA 1
ATOM 702 C C . GLN A 1 88 ? -1.934 10.676 7.326 1.00 97.25 88 GLN A C 1
ATOM 704 O O . GLN A 1 88 ? -2.860 10.690 8.138 1.00 97.25 88 GLN A O 1
ATOM 709 N N . TRP A 1 89 ? -1.091 9.651 7.212 1.00 97.38 89 TRP A N 1
ATOM 710 C CA . TRP A 1 89 ? -1.111 8.475 8.057 1.00 97.38 89 TRP A CA 1
ATOM 711 C C . TRP A 1 89 ? -0.897 8.840 9.526 1.00 97.38 89 TRP A C 1
ATOM 713 O O . TRP A 1 89 ? -0.017 9.626 9.869 1.00 97.38 89 TRP A O 1
ATOM 723 N N . ARG A 1 90 ? -1.693 8.223 10.403 1.00 96.69 90 ARG A N 1
ATOM 724 C CA . ARG A 1 90 ? -1.555 8.357 11.859 1.00 96.69 90 ARG A CA 1
ATOM 725 C C . ARG A 1 90 ? -1.270 7.016 12.507 1.00 96.69 90 ARG A C 1
ATOM 727 O O . ARG A 1 90 ? -0.243 6.837 13.146 1.00 96.69 90 ARG A O 1
ATOM 734 N N . ASN A 1 91 ? -2.204 6.081 12.371 1.00 96.88 91 ASN A N 1
ATOM 735 C CA . ASN A 1 91 ? -2.100 4.724 12.888 1.00 96.88 91 ASN A CA 1
ATOM 736 C C . ASN A 1 91 ? -3.226 3.856 12.304 1.00 96.88 91 ASN A C 1
ATOM 738 O O . ASN A 1 91 ? -4.147 4.344 11.648 1.00 96.88 91 ASN A O 1
ATOM 742 N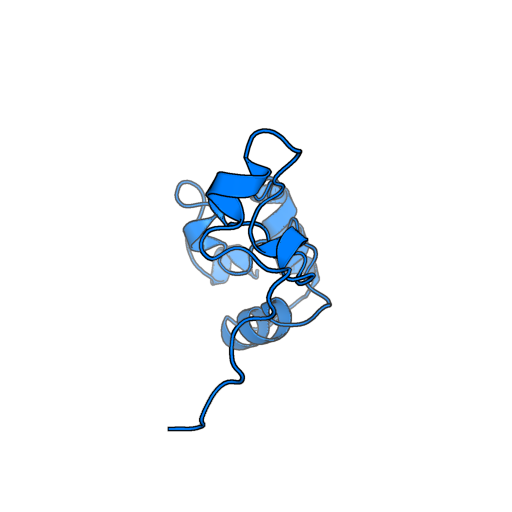 N . TRP A 1 92 ? -3.167 2.558 12.593 1.00 96.56 92 TRP A N 1
ATOM 743 C CA . TRP A 1 92 ? -4.153 1.582 12.128 1.00 96.56 92 TRP A CA 1
ATOM 744 C C . TRP A 1 92 ? -5.566 1.810 12.661 1.00 96.56 92 TRP A C 1
ATOM 746 O O . TRP A 1 92 ? -6.518 1.463 11.969 1.00 96.56 92 TRP A O 1
ATOM 756 N N . ARG A 1 93 ? -5.710 2.410 13.848 1.00 95.88 93 ARG A N 1
ATOM 757 C CA . ARG A 1 93 ? -7.021 2.707 14.433 1.00 95.88 93 ARG A CA 1
ATOM 758 C C . ARG A 1 93 ? -7.731 3.806 13.646 1.00 95.88 93 ARG A C 1
ATOM 760 O O . ARG A 1 93 ? -8.883 3.637 13.283 1.00 95.88 93 ARG A O 1
ATOM 767 N N . ASP A 1 94 ? -7.026 4.883 13.292 1.00 96.69 94 ASP A N 1
ATOM 768 C CA . ASP A 1 94 ? -7.579 5.908 12.395 1.00 96.69 94 ASP A CA 1
ATOM 769 C C . ASP A 1 94 ? -7.935 5.321 11.022 1.00 96.69 94 ASP A C 1
ATOM 771 O O . ASP A 1 94 ? -8.996 5.619 10.474 1.00 96.69 94 ASP A O 1
ATOM 775 N N . TRP A 1 95 ? -7.074 4.467 10.471 1.00 97.62 95 TRP A N 1
ATOM 776 C CA . TRP A 1 95 ? -7.279 3.903 9.141 1.00 97.62 95 TRP A CA 1
ATOM 777 C C . TRP A 1 95 ? -8.484 2.959 9.049 1.00 97.62 95 TRP A C 1
ATOM 779 O O . TRP A 1 95 ? -9.277 3.082 8.119 1.00 97.62 95 TRP A O 1
ATOM 789 N N . LEU A 1 96 ? -8.623 2.032 10.001 1.00 97.38 96 LEU A N 1
ATOM 790 C CA . LEU A 1 96 ? -9.644 0.979 9.959 1.00 97.38 96 LEU A CA 1
ATOM 791 C C . LEU A 1 96 ? -10.977 1.379 10.602 1.00 97.38 96 LEU A C 1
ATOM 793 O O . LEU A 1 96 ? -11.994 0.788 10.241 1.00 97.38 96 LEU A O 1
ATOM 797 N N . GLY A 1 97 ? -10.990 2.423 11.441 1.00 93.81 97 GLY A N 1
ATOM 798 C CA . GLY A 1 97 ? -12.181 2.862 12.176 1.00 93.81 97 GLY A CA 1
ATOM 799 C C . GLY A 1 97 ? -12.229 2.281 13.578 1.00 93.81 97 GLY A C 1
ATOM 800 O O . GLY A 1 97 ? -12.177 1.040 13.702 1.00 93.81 97 GLY A O 1
#

Secondary structure (DSSP, 8-state):
---PPPPPTTS-S-HHHHTTTTT---HHHHTT-----GGG--PPPHHHHHHHHHHTT--SHHHHHHHHHSTTS-TTS-S-HHHH-TTT---HHHHH-

Sequence (97 aa):
MPHLPARPANVPACPEVCYRKRGWAGWGDFLGTGNKAVFDREFLPFAEARQFARALRLPNLLAWRAWARSAARPRNIPSNPEKAYPKQWRNWRDWLG

pLDDT: mean 88.81, std 9.58, range [51.88, 98.06]

Foldseek 3Di:
DDDDDDDDPPDDPCCCVVCVVVDCPDPCVVVVVVDDDPVPQAADDLVVLLVVLQVVLQPDPVSLLVCLPDPNDDSNRDSDVCVVPVPPDDDGVSRHD

Radius of gyration: 18.25 Å; chains: 1; bounding box: 36×39×43 Å